Protein AF-A0A660SU72-F1 (afdb_monomer)

Secondary structure (DSSP, 8-state):
-PPPP--SHHHHHHHHHHHHHHHHS----HHHHHHHHHHHTT-

Nearest PDB structures (foldseek):
  3dsb-assembly1_B  TM=7.975E-01  e=3.421E+00  Clostridioides difficile 630
  3or2-assembly1_F  TM=6.504E-01  e=8.991E+00  Megalodesulfovibrio gigas

Foldseek 3Di:
DDDDDDDCLVVVLVVVQCVCCVVPVDRDDSVVSSVVVVVVVVD

Solvent-accessible surface area (backbone atoms only — not comparable to full-atom values): 2774 Å² total; per-residue (Å²): 135,84,87,84,85,79,79,65,61,69,57,55,41,53,55,49,37,54,53,46,24,72,77,67,75,45,83,64,63,64,67,63,51,44,54,52,50,56,56,63,74,70,112

Mean predicted aligned error: 3.17 Å

Sequence (43 aa):
AECKVIDGLGMLVNQGIIGIEYWTGITPDAGVMRLALEEVFRQ

Structure (mmCIF, N/CA/C/O backbone):
data_AF-A0A660SU72-F1
#
_entry.id   AF-A0A660SU72-F1
#
loop_
_atom_site.group_PDB
_atom_site.id
_atom_site.type_symbol
_atom_site.label_atom_id
_atom_site.label_alt_id
_atom_site.label_comp_id
_atom_site.label_asym_id
_atom_site.label_entity_id
_atom_site.label_seq_id
_atom_site.pdbx_PDB_ins_code
_atom_site.Cartn_x
_atom_site.Cartn_y
_atom_site.Cartn_z
_atom_site.occupancy
_atom_site.B_iso_or_equiv
_atom_site.auth_seq_id
_atom_site.auth_comp_id
_atom_site.auth_asym_id
_atom_site.auth_atom_id
_atom_site.pdbx_PDB_model_num
ATOM 1 N N . ALA A 1 1 ? 27.702 7.160 -15.521 1.00 79.69 1 ALA A N 1
ATOM 2 C CA . ALA A 1 1 ? 26.782 6.619 -14.503 1.00 79.69 1 ALA A CA 1
ATOM 3 C C . ALA A 1 1 ? 25.480 6.278 -15.208 1.00 79.69 1 ALA A C 1
ATOM 5 O O . ALA A 1 1 ? 25.008 7.109 -15.973 1.00 79.69 1 ALA A O 1
ATOM 6 N N . GLU A 1 2 ? 24.968 5.062 -15.040 1.00 86.44 2 GLU A N 1
ATOM 7 C CA . GLU A 1 2 ? 23.684 4.644 -15.619 1.00 86.44 2 GLU A CA 1
ATOM 8 C C . GLU A 1 2 ? 22.512 5.214 -14.800 1.00 86.44 2 GLU A C 1
ATOM 10 O O . GLU A 1 2 ? 22.652 5.464 -13.599 1.00 86.44 2 GLU A O 1
ATOM 15 N N . CYS A 1 3 ? 21.361 5.448 -15.438 1.00 92.81 3 CYS A N 1
ATOM 16 C CA . CYS A 1 3 ? 20.159 5.942 -14.763 1.00 92.81 3 CYS A CA 1
ATOM 17 C C . CYS A 1 3 ? 19.486 4.818 -13.965 1.00 92.81 3 CYS A C 1
ATOM 19 O O . CYS A 1 3 ? 19.161 3.769 -14.517 1.00 92.81 3 CYS A O 1
ATOM 21 N N . LYS A 1 4 ? 19.205 5.057 -12.680 1.00 94.19 4 LYS A N 1
ATOM 22 C CA . LYS A 1 4 ? 18.414 4.138 -11.855 1.00 94.19 4 LYS A CA 1
ATOM 23 C C . LYS A 1 4 ? 16.925 4.433 -12.031 1.00 94.19 4 LYS A C 1
ATOM 25 O O . LYS A 1 4 ? 16.475 5.521 -11.680 1.00 94.19 4 LYS A O 1
ATOM 30 N N . VAL A 1 5 ? 16.173 3.464 -12.544 1.00 93.88 5 VAL A N 1
ATOM 31 C CA . VAL A 1 5 ? 14.708 3.541 -12.634 1.00 93.88 5 VAL A CA 1
ATOM 32 C C . VAL A 1 5 ? 14.053 3.028 -11.352 1.00 93.88 5 VAL A C 1
ATOM 34 O O . VAL A 1 5 ? 14.623 2.202 -10.635 1.00 93.88 5 VAL A O 1
ATOM 37 N N . ILE A 1 6 ? 12.856 3.533 -11.068 1.00 94.69 6 ILE A N 1
ATOM 38 C CA . ILE A 1 6 ? 11.970 3.043 -10.011 1.00 94.69 6 ILE A CA 1
ATOM 39 C C . ILE A 1 6 ? 10.609 2.724 -10.626 1.00 94.69 6 ILE A C 1
ATOM 41 O O . ILE A 1 6 ? 10.193 3.378 -11.583 1.00 94.69 6 ILE A O 1
ATOM 45 N N . ASP A 1 7 ? 9.935 1.716 -10.087 1.00 93.62 7 ASP A N 1
ATOM 46 C CA . ASP A 1 7 ? 8.549 1.412 -10.432 1.00 93.62 7 ASP A CA 1
ATOM 47 C C . ASP A 1 7 ? 7.555 2.251 -9.601 1.00 93.62 7 ASP A C 1
ATOM 49 O O . ASP A 1 7 ? 7.935 3.024 -8.717 1.00 93.62 7 ASP A O 1
ATOM 53 N N . GLY A 1 8 ? 6.260 2.106 -9.906 1.00 95.81 8 GLY A N 1
ATOM 54 C CA . GLY A 1 8 ? 5.166 2.764 -9.185 1.00 95.81 8 GLY A CA 1
ATOM 55 C C . GLY A 1 8 ? 4.575 1.954 -8.023 1.00 95.81 8 GLY A C 1
ATOM 56 O O . GLY A 1 8 ? 3.688 2.459 -7.333 1.00 95.81 8 GLY A O 1
ATOM 57 N N . LEU A 1 9 ? 5.028 0.719 -7.771 1.00 96.88 9 LEU A N 1
ATOM 58 C CA . LEU A 1 9 ? 4.426 -0.152 -6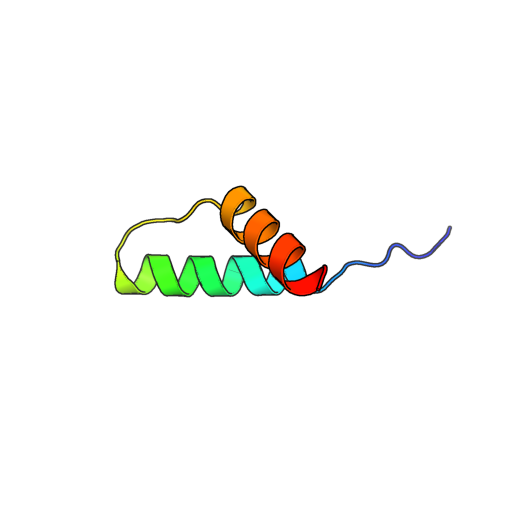.751 1.00 96.88 9 LEU A CA 1
ATOM 59 C C . LEU A 1 9 ? 4.664 0.384 -5.346 1.00 96.88 9 LEU A C 1
ATOM 61 O O . LEU A 1 9 ? 3.766 0.336 -4.507 1.00 96.88 9 LEU A O 1
ATOM 65 N N . GLY A 1 10 ? 5.843 0.964 -5.107 1.00 96.62 10 GLY A N 1
ATOM 66 C CA . GLY A 1 10 ? 6.137 1.631 -3.841 1.00 96.62 10 GLY A CA 1
ATOM 67 C C . GLY A 1 10 ? 5.150 2.761 -3.549 1.00 96.62 10 GLY A C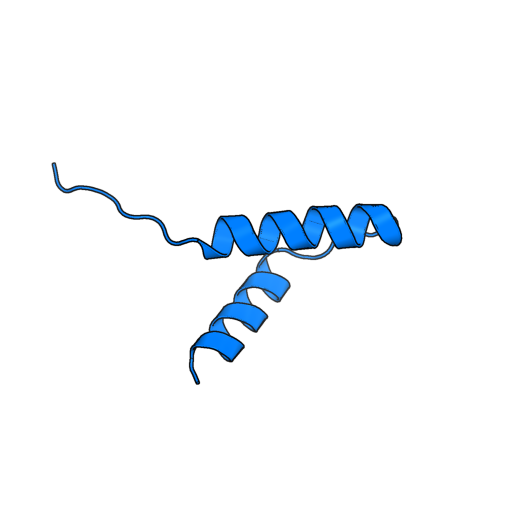 1
ATOM 68 O O . GLY A 1 10 ? 4.679 2.893 -2.421 1.00 96.62 10 GLY A O 1
ATOM 69 N N . MET A 1 11 ? 4.766 3.534 -4.568 1.00 98.19 11 MET A N 1
ATOM 70 C CA . MET A 1 11 ? 3.702 4.521 -4.422 1.00 98.19 11 MET A CA 1
ATOM 71 C C . MET A 1 11 ? 2.408 3.797 -4.034 1.00 98.19 11 MET A C 1
ATOM 73 O O . MET A 1 11 ? 1.811 4.144 -3.013 1.00 98.19 11 MET A O 1
ATOM 77 N N . LEU A 1 12 ? 1.953 2.816 -4.830 1.00 97.88 12 LEU A N 1
ATOM 78 C CA . LEU A 1 12 ? 0.640 2.158 -4.684 1.00 97.88 12 LEU A CA 1
ATOM 79 C C . LEU A 1 12 ? 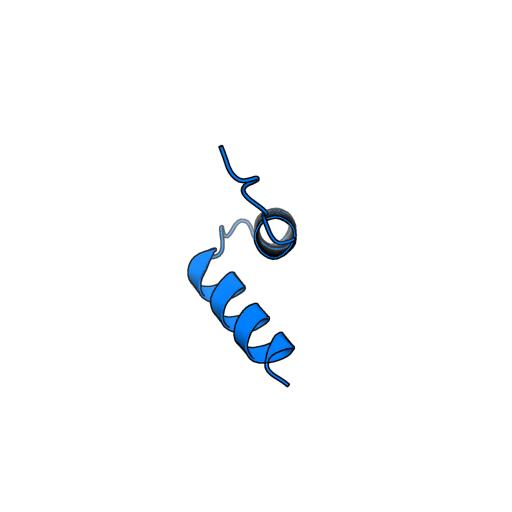0.437 1.532 -3.301 1.00 97.88 12 LEU A C 1
ATOM 81 O O . LEU A 1 12 ? -0.602 1.734 -2.674 1.00 97.88 12 LEU A O 1
ATOM 85 N N . VAL A 1 13 ? 1.466 0.859 -2.792 1.00 98.31 13 VAL A N 1
ATOM 86 C CA . VAL A 1 13 ? 1.466 0.272 -1.450 1.00 98.31 13 VAL A CA 1
ATOM 87 C C . VAL A 1 13 ? 1.284 1.346 -0.380 1.00 98.31 13 VAL A C 1
ATOM 89 O O . VAL A 1 13 ? 0.389 1.222 0.450 1.00 98.31 13 VAL A O 1
ATOM 92 N N . ASN A 1 14 ? 2.060 2.434 -0.424 1.00 98.31 14 ASN A N 1
ATOM 93 C CA . ASN A 1 14 ? 1.981 3.492 0.591 1.00 98.31 14 ASN A CA 1
ATOM 94 C C . ASN A 1 14 ? 0.619 4.202 0.614 1.00 98.31 14 ASN A C 1
ATOM 96 O O . ASN A 1 14 ? 0.118 4.536 1.684 1.00 98.31 14 ASN A O 1
ATOM 100 N N . GLN A 1 15 ? -0.015 4.385 -0.546 1.00 98.69 15 GLN A N 1
ATOM 101 C CA . GLN A 1 15 ? -1.380 4.922 -0.619 1.00 98.69 15 GLN A CA 1
ATOM 102 C C . GLN A 1 15 ? -2.383 3.999 0.083 1.00 98.69 15 GLN A C 1
ATOM 104 O O . GLN A 1 15 ? -3.234 4.463 0.841 1.00 98.69 15 GLN A O 1
ATOM 109 N N . GLY A 1 16 ? -2.261 2.687 -0.142 1.00 98.12 16 GLY A N 1
ATOM 110 C CA . GLY A 1 16 ? -3.098 1.684 0.510 1.00 98.12 16 GLY A CA 1
ATOM 111 C C . GLY A 1 16 ? -2.883 1.623 2.025 1.00 98.12 16 GLY A C 1
ATOM 112 O O . GLY A 1 16 ? -3.864 1.530 2.758 1.00 98.12 16 GLY A O 1
ATOM 113 N N . ILE A 1 17 ? -1.632 1.735 2.492 1.00 98.62 17 ILE A N 1
ATOM 114 C CA . ILE A 1 17 ? -1.299 1.810 3.926 1.00 98.62 17 ILE A CA 1
ATOM 115 C C . ILE A 1 17 ? -2.042 2.981 4.569 1.00 98.62 17 ILE A C 1
ATOM 117 O O . ILE A 1 17 ? -2.779 2.772 5.528 1.00 98.62 17 ILE A O 1
ATOM 121 N N . ILE A 1 18 ? -1.914 4.185 3.996 1.00 98.62 18 ILE A N 1
ATOM 122 C CA . ILE A 1 18 ? -2.586 5.390 4.503 1.00 98.62 18 ILE A CA 1
ATOM 123 C C . ILE A 1 18 ? -4.103 5.181 4.568 1.00 98.62 18 ILE A C 1
ATOM 125 O O . ILE A 1 18 ? -4.719 5.515 5.575 1.00 98.62 18 ILE A O 1
ATOM 129 N N . GLY A 1 19 ? -4.714 4.617 3.522 1.00 98.69 19 GLY A N 1
ATOM 130 C CA . GLY A 1 19 ? -6.161 4.385 3.485 1.00 98.69 19 GLY A CA 1
ATOM 131 C C . GLY A 1 19 ? -6.648 3.387 4.541 1.00 98.69 19 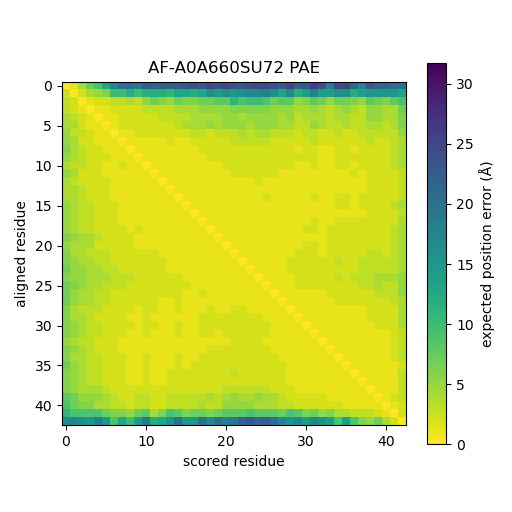GLY A C 1
ATOM 132 O O . GLY A 1 19 ? -7.610 3.664 5.257 1.00 98.69 19 GLY A O 1
ATOM 133 N N . ILE A 1 20 ? -5.971 2.241 4.668 1.00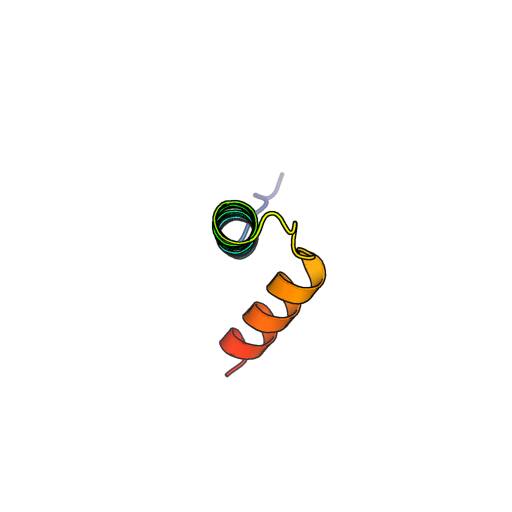 98.56 20 ILE A N 1
ATOM 134 C CA . ILE A 1 20 ? -6.320 1.204 5.650 1.00 98.56 20 ILE A CA 1
ATOM 135 C C . ILE A 1 20 ? -6.127 1.731 7.071 1.00 98.56 20 ILE A C 1
ATOM 137 O O . ILE A 1 20 ? -7.024 1.570 7.900 1.00 98.56 20 ILE A O 1
ATOM 141 N N . GLU A 1 21 ? -5.004 2.393 7.345 1.00 98.69 21 GLU A N 1
ATOM 142 C CA . GLU A 1 21 ? -4.725 2.969 8.659 1.00 98.69 21 GLU A CA 1
ATOM 143 C C . GLU A 1 21 ? -5.754 4.044 9.017 1.00 98.69 21 GLU A C 1
ATOM 145 O O . GLU A 1 21 ? -6.309 4.019 10.113 1.00 98.69 21 GLU A O 1
ATOM 150 N N . TYR A 1 22 ? -6.102 4.919 8.071 1.00 98.69 22 TYR A N 1
ATOM 151 C CA . TYR A 1 22 ? -7.108 5.958 8.278 1.00 98.69 22 TYR A CA 1
ATOM 152 C C . TYR A 1 22 ? -8.493 5.393 8.639 1.00 98.69 22 TYR A C 1
ATOM 154 O O . TYR A 1 22 ? -9.175 5.946 9.500 1.00 98.69 22 TYR A O 1
ATOM 162 N N . TRP A 1 23 ? -8.923 4.295 8.009 1.00 98.62 23 TRP A N 1
ATOM 163 C CA . TRP A 1 23 ? -10.246 3.713 8.268 1.00 98.62 23 TRP A CA 1
ATOM 164 C C . TRP A 1 23 ? -10.297 2.761 9.459 1.00 98.62 23 TRP A C 1
ATOM 166 O O . TRP A 1 23 ? -11.348 2.629 10.082 1.00 98.62 23 TRP A O 1
ATOM 176 N N . THR A 1 24 ? -9.203 2.059 9.751 1.00 98.56 24 THR A N 1
ATOM 177 C CA . THR A 1 24 ? -9.213 0.941 10.710 1.00 98.56 24 THR A CA 1
ATOM 178 C C . THR A 1 24 ? -8.383 1.202 11.962 1.00 98.56 24 THR A C 1
ATOM 180 O O . THR A 1 24 ? -8.538 0.484 12.948 1.00 98.56 24 THR A O 1
ATOM 183 N N . GLY A 1 25 ? -7.495 2.200 11.939 1.00 98.50 25 GLY A N 1
ATOM 184 C CA . GLY A 1 25 ? -6.485 2.421 12.975 1.00 98.50 25 GLY A CA 1
ATOM 185 C C . GLY A 1 25 ? -5.379 1.359 13.008 1.00 98.50 25 GLY A C 1
ATOM 186 O O . GLY A 1 25 ? -4.569 1.360 13.932 1.00 98.50 25 GLY A O 1
ATOM 187 N N . ILE A 1 26 ? -5.345 0.437 12.039 1.00 98.19 26 ILE A N 1
ATOM 188 C CA . ILE A 1 26 ? -4.339 -0.623 11.929 1.00 98.19 26 ILE A CA 1
ATOM 189 C C . ILE A 1 26 ? -3.360 -0.247 10.822 1.00 98.19 26 ILE A C 1
ATOM 191 O O . ILE A 1 26 ? -3.776 -0.022 9.688 1.00 98.19 26 ILE A O 1
ATOM 195 N N . THR A 1 27 ? -2.063 -0.254 11.124 1.00 98.19 27 THR A N 1
ATOM 196 C CA . THR A 1 27 ? -1.006 -0.122 10.114 1.00 98.19 27 THR A CA 1
ATOM 197 C C . THR A 1 27 ? -0.758 -1.483 9.449 1.00 98.19 27 THR A C 1
ATOM 199 O O . THR A 1 27 ? -0.275 -2.403 10.117 1.00 98.19 27 THR A O 1
ATOM 202 N N . PRO A 1 28 ? -1.095 -1.664 8.158 1.00 98.06 28 PRO A N 1
ATOM 203 C CA . PRO A 1 28 ? -0.855 -2.921 7.455 1.00 98.06 28 PRO A CA 1
ATOM 204 C C . PRO A 1 28 ? 0.624 -3.106 7.078 1.00 98.06 28 PRO A C 1
ATOM 206 O O . PRO A 1 28 ? 1.382 -2.147 6.936 1.00 98.06 28 PRO A O 1
ATOM 209 N N . ASP A 1 29 ? 1.027 -4.360 6.863 1.00 98.44 29 ASP A N 1
ATOM 210 C CA . ASP A 1 29 ? 2.390 -4.702 6.449 1.00 98.44 29 ASP A CA 1
ATOM 211 C C . ASP A 1 29 ? 2.634 -4.399 4.959 1.00 98.44 29 ASP A C 1
ATOM 213 O O . ASP A 1 29 ? 1.992 -4.961 4.065 1.00 98.44 29 ASP A O 1
ATOM 217 N N . ALA A 1 30 ? 3.609 -3.530 4.684 1.00 98.06 30 ALA A N 1
ATOM 218 C CA . ALA A 1 30 ? 3.953 -3.099 3.331 1.00 98.06 30 ALA A CA 1
ATOM 219 C C . ALA A 1 30 ? 4.483 -4.240 2.441 1.00 98.06 30 ALA A C 1
ATOM 221 O O . ALA A 1 30 ? 4.250 -4.241 1.230 1.00 98.06 30 ALA A O 1
ATOM 222 N N . GLY A 1 31 ? 5.204 -5.202 3.025 1.00 98.19 31 GLY A N 1
ATOM 223 C CA . GLY A 1 31 ? 5.773 -6.339 2.308 1.00 98.19 31 GLY A CA 1
ATOM 224 C C . GLY A 1 31 ? 4.685 -7.275 1.794 1.00 98.19 31 GLY A C 1
ATOM 225 O O . GLY A 1 31 ? 4.692 -7.634 0.617 1.00 98.19 31 GLY A O 1
ATOM 226 N N . VAL A 1 32 ? 3.701 -7.595 2.638 1.00 98.06 32 VAL A N 1
ATOM 227 C CA . VAL A 1 32 ? 2.532 -8.406 2.263 1.00 98.06 32 VAL A CA 1
ATOM 228 C C . VAL A 1 32 ? 1.726 -7.725 1.157 1.00 98.06 32 VAL A C 1
ATOM 230 O O . VAL A 1 32 ? 1.3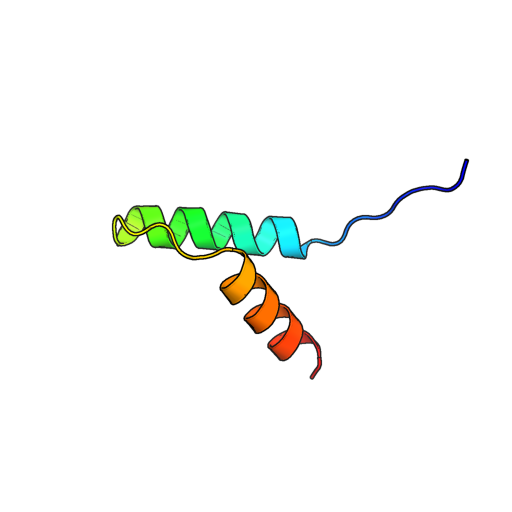88 -8.364 0.160 1.00 98.06 32 VAL A O 1
ATOM 233 N N . MET A 1 33 ? 1.464 -6.420 1.286 1.00 98.25 33 MET A N 1
ATOM 234 C CA . MET A 1 33 ? 0.737 -5.658 0.264 1.00 98.25 33 MET A CA 1
ATOM 235 C C . MET A 1 33 ? 1.474 -5.647 -1.078 1.00 98.25 33 MET A C 1
ATOM 237 O O . MET A 1 33 ? 0.856 -5.845 -2.125 1.00 98.25 33 MET A O 1
ATOM 241 N N . ARG A 1 34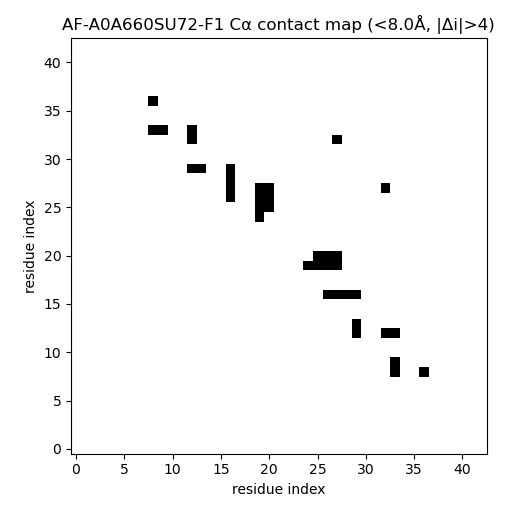 ? 2.799 -5.456 -1.059 1.00 97.88 34 ARG A N 1
ATOM 242 C CA . ARG A 1 34 ? 3.621 -5.488 -2.271 1.00 97.88 34 ARG A CA 1
ATOM 243 C C . ARG A 1 34 ? 3.591 -6.860 -2.941 1.00 97.88 34 ARG A C 1
ATOM 245 O O . ARG A 1 34 ? 3.350 -6.925 -4.142 1.00 97.88 34 ARG A O 1
ATOM 252 N N . LEU A 1 35 ? 3.802 -7.933 -2.178 1.00 98.06 35 LEU A N 1
ATOM 253 C CA . LEU A 1 35 ? 3.795 -9.302 -2.703 1.00 98.06 35 LEU A CA 1
ATOM 254 C C . LEU A 1 35 ? 2.460 -9.648 -3.370 1.00 98.06 35 LEU A C 1
ATOM 256 O O . LEU A 1 35 ? 2.451 -10.255 -4.439 1.00 98.06 35 LEU A O 1
ATOM 260 N N . ALA A 1 36 ? 1.341 -9.225 -2.775 1.00 97.19 36 ALA A N 1
ATOM 261 C CA . ALA A 1 36 ? 0.016 -9.432 -3.349 1.00 97.19 36 ALA A CA 1
ATOM 262 C C . ALA A 1 36 ? -0.161 -8.699 -4.692 1.00 97.19 36 ALA A C 1
ATOM 264 O O . ALA A 1 36 ? -0.677 -9.278 -5.643 1.00 97.19 36 ALA A O 1
ATOM 265 N N . LEU A 1 37 ? 0.298 -7.447 -4.800 1.00 96.62 37 LEU A N 1
ATOM 266 C CA . LEU A 1 37 ? 0.235 -6.682 -6.053 1.00 96.62 37 LEU A CA 1
ATOM 267 C C . LEU A 1 37 ? 1.137 -7.267 -7.138 1.00 96.62 37 LEU A C 1
ATOM 269 O O . L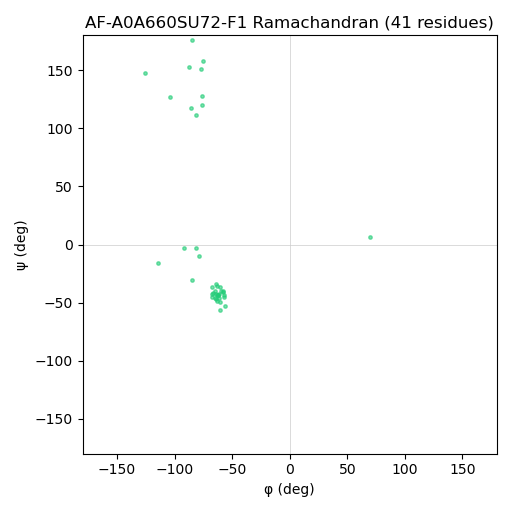EU A 1 37 ? 0.729 -7.359 -8.291 1.00 96.62 37 LEU A O 1
ATOM 273 N N . GLU A 1 38 ? 2.351 -7.677 -6.772 1.00 96.44 38 GLU A N 1
ATOM 274 C CA . GLU A 1 38 ? 3.263 -8.352 -7.694 1.00 96.44 38 GLU A CA 1
ATOM 275 C C . GLU A 1 38 ? 2.663 -9.662 -8.218 1.00 96.44 38 GLU A C 1
ATOM 277 O O . GLU A 1 38 ? 2.848 -9.975 -9.388 1.00 96.44 38 GLU A O 1
ATOM 282 N N . GLU A 1 39 ? 1.918 -10.408 -7.396 1.00 97.25 39 GLU A N 1
ATOM 283 C CA . GLU A 1 39 ? 1.198 -11.606 -7.844 1.00 97.25 39 GLU A CA 1
ATOM 284 C C . GLU A 1 39 ? 0.053 -11.277 -8.809 1.00 97.25 39 GLU A C 1
ATOM 286 O O . GLU A 1 39 ? -0.095 -11.943 -9.831 1.00 97.25 39 GLU A O 1
ATOM 291 N N . VAL A 1 40 ? -0.723 -10.226 -8.533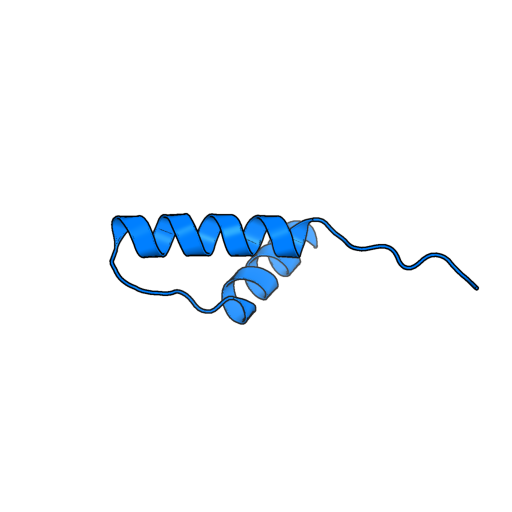 1.00 95.50 40 VAL A N 1
ATOM 292 C CA . VAL A 1 40 ? -1.821 -9.789 -9.413 1.00 95.50 40 VAL A CA 1
ATOM 293 C C . VAL A 1 40 ? -1.302 -9.326 -10.777 1.00 95.50 40 VAL A C 1
ATOM 295 O O . VAL A 1 40 ? -1.887 -9.675 -11.796 1.00 95.50 40 VAL A O 1
ATOM 298 N N . PHE A 1 41 ? -0.201 -8.571 -10.818 1.00 94.19 41 PHE A N 1
ATOM 299 C CA . PHE A 1 41 ? 0.377 -8.060 -12.069 1.00 94.19 41 PHE A CA 1
ATOM 300 C C . PHE A 1 41 ? 1.260 -9.068 -12.820 1.00 94.19 41 PHE A C 1
ATOM 302 O O . PHE A 1 41 ? 1.757 -8.749 -13.899 1.00 94.19 41 PHE A O 1
ATOM 309 N N . ARG A 1 42 ? 1.481 -10.266 -12.264 1.00 90.00 42 ARG A N 1
ATOM 310 C CA . ARG A 1 42 ? 2.137 -11.383 -12.966 1.00 90.00 42 ARG A CA 1
ATOM 311 C C . ARG A 1 42 ? 1.203 -12.124 -13.938 1.00 90.00 42 ARG A C 1
ATOM 313 O O . ARG A 1 42 ? 1.700 -12.971 -14.678 1.00 90.00 42 ARG A O 1
ATOM 320 N N . GLN A 1 43 ? -0.102 -11.839 -13.916 1.00 56.47 43 GLN A N 1
ATOM 321 C CA . GLN A 1 43 ? -1.110 -12.384 -14.839 1.00 56.47 43 GLN A CA 1
ATOM 322 C C . GLN A 1 43 ? -1.192 -11.568 -16.130 1.00 56.47 43 GLN A C 1
ATOM 324 O O . GLN A 1 43 ? -1.407 -12.197 -17.190 1.00 56.47 43 GLN A O 1
#

Radius of gyration: 12.86 Å; Cα contacts (8 Å, |Δi|>4): 19; chains: 1; bounding box: 37×19×29 Å

pLDDT: mean 95.51, std 7.02, range [56.47, 98.69]